Protein AF-A0A945UH01-F1 (afdb_monomer_lite)

Structure (mmCIF, N/CA/C/O backbone):
data_AF-A0A945UH01-F1
#
_entry.id   AF-A0A945UH01-F1
#
loop_
_atom_site.group_PDB
_atom_site.id
_atom_site.type_symbol
_atom_site.label_atom_id
_atom_site.label_alt_id
_atom_site.label_comp_id
_atom_site.label_asym_id
_atom_site.label_entity_id
_atom_site.label_seq_id
_atom_site.pdbx_PDB_ins_code
_atom_site.Cartn_x
_atom_site.Cartn_y
_atom_site.Cartn_z
_atom_site.occupancy
_atom_site.B_iso_or_equiv
_atom_site.auth_seq_id
_atom_site.auth_comp_id
_atom_site.auth_asym_id
_atom_site.auth_atom_id
_atom_site.pdbx_PDB_model_num
ATOM 1 N N . MET A 1 1 ? -6.680 28.380 5.411 1.00 49.62 1 MET A N 1
ATOM 2 C CA . MET A 1 1 ? -7.213 27.311 4.533 1.00 49.62 1 MET A CA 1
ATOM 3 C C . MET A 1 1 ? -6.352 26.068 4.697 1.00 49.62 1 MET A C 1
ATOM 5 O O . MET A 1 1 ? -5.212 26.056 4.263 1.00 49.62 1 MET A O 1
ATOM 9 N N . ASN A 1 2 ? -6.862 25.057 5.401 1.00 59.66 2 ASN A N 1
ATOM 10 C CA . ASN A 1 2 ? -6.082 23.886 5.810 1.00 59.66 2 ASN A CA 1
ATOM 11 C C . ASN A 1 2 ? -6.209 22.760 4.777 1.00 59.66 2 ASN A C 1
ATOM 13 O O . ASN A 1 2 ? -7.009 21.844 4.965 1.00 59.66 2 ASN A O 1
ATOM 17 N N . GLY A 1 3 ? -5.416 22.811 3.702 1.00 66.75 3 GLY A N 1
ATOM 18 C CA . GLY A 1 3 ? -5.353 21.728 2.708 1.00 66.75 3 GLY A CA 1
ATOM 19 C C . GLY A 1 3 ? -5.093 20.362 3.355 1.00 66.75 3 GLY A C 1
ATOM 20 O O . GLY A 1 3 ? -5.747 19.381 3.015 1.00 66.75 3 GLY A O 1
ATOM 21 N N . LEU A 1 4 ? -4.261 20.337 4.403 1.00 69.06 4 LEU A N 1
ATOM 22 C CA . LEU A 1 4 ? -3.979 19.142 5.201 1.00 69.06 4 LEU A CA 1
ATOM 23 C C . LEU A 1 4 ? -5.241 18.528 5.836 1.00 69.06 4 LEU A C 1
ATOM 25 O O . LEU A 1 4 ? -5.433 17.318 5.780 1.00 69.06 4 LEU A O 1
ATOM 29 N N . LYS A 1 5 ? -6.142 19.353 6.392 1.00 70.31 5 LYS A N 1
ATOM 30 C CA . LYS A 1 5 ? -7.389 18.869 7.015 1.00 70.31 5 LYS A CA 1
ATOM 31 C C . LYS A 1 5 ? -8.352 18.290 5.977 1.00 70.31 5 LYS A C 1
ATOM 33 O O . LYS A 1 5 ? -9.019 17.301 6.261 1.00 70.31 5 LYS A O 1
ATOM 38 N N . SER A 1 6 ? -8.397 18.879 4.781 1.00 69.12 6 SER A N 1
ATOM 39 C CA . SER A 1 6 ? -9.225 18.381 3.674 1.00 69.12 6 SER A CA 1
ATOM 40 C C . SER A 1 6 ? -8.722 17.030 3.153 1.00 69.12 6 SER A C 1
ATOM 42 O O . SER A 1 6 ? -9.509 16.104 2.967 1.00 69.12 6 SER A O 1
ATOM 44 N N . ILE A 1 7 ? -7.399 16.876 3.019 1.00 67.31 7 ILE A N 1
ATOM 45 C CA . ILE A 1 7 ? -6.760 15.609 2.635 1.00 67.31 7 ILE A CA 1
ATOM 46 C C . ILE A 1 7 ? -7.060 14.528 3.682 1.00 67.31 7 ILE A C 1
ATOM 48 O O . ILE A 1 7 ? -7.538 13.452 3.334 1.00 67.31 7 ILE A O 1
ATOM 52 N N . ILE A 1 8 ? -6.867 14.823 4.970 1.00 68.38 8 ILE A N 1
ATOM 53 C CA . ILE A 1 8 ? -7.140 13.864 6.051 1.00 68.38 8 ILE A CA 1
ATOM 54 C C . ILE A 1 8 ? -8.622 13.453 6.062 1.00 68.38 8 ILE A C 1
ATOM 56 O O . ILE A 1 8 ? -8.933 12.265 6.145 1.00 68.38 8 ILE A O 1
ATOM 60 N N . ALA A 1 9 ? -9.550 14.403 5.907 1.00 67.12 9 ALA A N 1
ATOM 61 C CA . ALA A 1 9 ? -10.983 14.111 5.856 1.00 67.12 9 ALA A CA 1
ATOM 62 C C . ALA A 1 9 ? -11.383 13.264 4.631 1.00 67.12 9 ALA A C 1
ATOM 64 O O . ALA A 1 9 ? -12.237 12.382 4.748 1.00 67.12 9 ALA A O 1
ATOM 65 N N . TYR A 1 10 ? -10.749 13.491 3.475 1.00 67.44 10 TYR A N 1
ATOM 66 C CA . TYR A 1 10 ? -10.947 12.694 2.262 1.00 67.44 10 TYR A CA 1
ATOM 67 C C . TYR A 1 10 ? -10.513 11.236 2.461 1.00 67.44 10 TYR A C 1
ATOM 69 O O . TYR A 1 10 ? -11.274 10.313 2.161 1.00 67.44 10 TYR A O 1
ATOM 77 N N . TYR A 1 11 ? -9.320 11.026 3.024 1.00 63.31 11 TYR A N 1
ATOM 78 C CA . TYR A 1 11 ? -8.790 9.688 3.298 1.00 63.31 11 TYR A CA 1
ATOM 79 C C . TYR A 1 11 ? -9.579 8.953 4.387 1.00 63.31 11 TYR A C 1
ATOM 81 O O . TYR A 1 11 ? -9.758 7.744 4.287 1.00 63.31 11 TYR A O 1
ATOM 89 N N . ARG A 1 12 ? -10.127 9.671 5.377 1.00 64.69 12 ARG A N 1
ATOM 90 C CA . ARG A 1 12 ? -10.976 9.089 6.431 1.00 64.69 12 ARG A CA 1
ATOM 91 C C . ARG A 1 12 ? -12.313 8.557 5.903 1.00 64.69 12 ARG A C 1
ATOM 93 O O . ARG A 1 12 ? -12.868 7.627 6.475 1.00 64.69 12 ARG A O 1
ATOM 100 N N . ARG A 1 13 ? -12.856 9.157 4.835 1.00 62.75 13 ARG A N 1
ATOM 101 C CA . ARG A 1 13 ? -14.169 8.797 4.266 1.00 62.75 13 ARG A CA 1
ATOM 102 C C . ARG A 1 13 ? -14.080 7.695 3.205 1.00 62.75 13 ARG A C 1
ATOM 104 O O . ARG A 1 13 ? -15.044 6.956 3.013 1.00 62.75 13 ARG A O 1
ATOM 111 N N . LYS A 1 14 ? -12.953 7.571 2.499 1.00 58.72 14 LYS A N 1
ATOM 112 C CA . LYS A 1 14 ? -12.753 6.499 1.515 1.00 58.72 14 LYS A CA 1
ATOM 113 C C . LYS A 1 14 ? -12.370 5.203 2.226 1.00 58.72 14 LYS A C 1
ATOM 115 O O . LYS A 1 14 ? -11.445 5.176 3.025 1.00 58.72 14 LYS A O 1
ATOM 120 N N . ARG A 1 15 ? -13.050 4.105 1.881 1.00 62.47 15 ARG A N 1
ATOM 121 C CA . ARG A 1 15 ? -12.715 2.750 2.343 1.00 62.47 15 ARG A CA 1
ATOM 122 C C . ARG A 1 15 ? -11.240 2.488 2.020 1.00 62.47 15 ARG A C 1
ATOM 124 O O . ARG A 1 15 ? -10.904 2.367 0.846 1.00 62.47 15 ARG A O 1
ATOM 131 N N . SER A 1 16 ? -10.372 2.404 3.028 1.00 61.97 16 SER A N 1
ATOM 132 C CA . SER A 1 16 ? -8.905 2.311 2.878 1.00 61.97 16 SER A CA 1
ATOM 133 C C . SER A 1 16 ? -8.476 1.204 1.904 1.00 61.97 16 SER A C 1
ATOM 135 O O . SER A 1 16 ? -7.472 1.318 1.210 1.00 61.9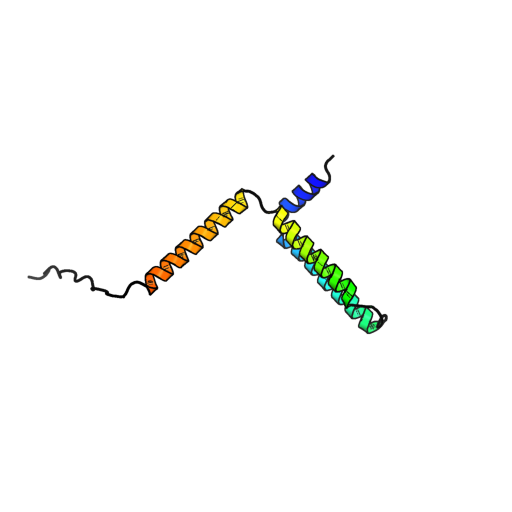7 16 SER A O 1
ATOM 137 N N . VAL A 1 17 ? -9.314 0.170 1.788 1.00 62.94 17 VAL A N 1
ATOM 138 C CA . VAL A 1 17 ? -9.205 -0.954 0.852 1.00 62.94 17 VAL A CA 1
ATOM 139 C C . VAL A 1 17 ? -9.193 -0.522 -0.620 1.00 62.94 17 VAL A C 1
ATOM 141 O O . VAL A 1 17 ? -8.394 -1.038 -1.393 1.00 62.94 17 VAL A O 1
ATOM 144 N N . THR A 1 18 ? -10.037 0.429 -1.038 1.00 68.12 18 THR A N 1
ATOM 145 C CA . THR A 1 18 ? -10.084 0.850 -2.450 1.00 68.12 18 THR A CA 1
ATOM 146 C C . THR A 1 18 ? -8.860 1.669 -2.817 1.00 68.12 18 THR A C 1
ATOM 148 O O . THR A 1 18 ? -8.319 1.519 -3.906 1.00 68.12 18 THR A O 1
ATOM 151 N N . LEU A 1 19 ? -8.382 2.505 -1.901 1.00 70.00 19 LEU A N 1
ATOM 152 C CA . LEU A 1 19 ? -7.196 3.324 -2.113 1.00 70.00 19 LEU A CA 1
ATOM 153 C C . LEU A 1 19 ? -5.934 2.449 -2.191 1.00 70.00 19 LEU A C 1
ATOM 155 O O . LEU A 1 19 ? -5.105 2.645 -3.079 1.00 70.00 19 LEU A O 1
ATOM 159 N N . LEU A 1 20 ? -5.868 1.416 -1.347 1.00 69.62 20 LEU A N 1
ATOM 160 C CA . LEU A 1 20 ? -4.836 0.382 -1.371 1.00 69.62 20 LEU A CA 1
ATOM 161 C C . LEU A 1 20 ? -4.868 -0.429 -2.674 1.00 69.62 20 LEU A C 1
ATOM 163 O O . LEU A 1 20 ? -3.819 -0.671 -3.262 1.00 69.62 20 LEU A O 1
ATOM 167 N N . TRP A 1 21 ? -6.060 -0.771 -3.173 1.00 75.94 21 TRP A N 1
ATOM 168 C CA . TRP A 1 21 ? -6.221 -1.467 -4.452 1.00 75.94 21 TRP A CA 1
ATOM 169 C C . TRP A 1 21 ? -5.653 -0.670 -5.631 1.00 75.94 21 TRP A C 1
ATOM 171 O O . TRP A 1 21 ? -4.890 -1.209 -6.428 1.00 75.94 21 TRP A O 1
ATOM 181 N N . HIS A 1 22 ? -5.960 0.629 -5.717 1.00 78.81 22 HIS A N 1
ATOM 182 C CA . HIS A 1 22 ? -5.447 1.480 -6.796 1.00 78.81 22 HIS A CA 1
ATOM 183 C C . HIS A 1 22 ? -3.920 1.615 -6.732 1.00 78.81 22 HIS A C 1
ATOM 185 O O . HIS A 1 22 ? -3.257 1.507 -7.760 1.00 78.81 22 HIS A O 1
ATOM 191 N N . HIS A 1 23 ? -3.345 1.795 -5.538 1.00 76.69 23 HIS A N 1
ATOM 192 C CA . HIS A 1 23 ? -1.890 1.901 -5.391 1.00 76.69 23 HIS A CA 1
ATOM 193 C C . HIS A 1 23 ? -1.180 0.566 -5.658 1.00 76.69 23 HIS A C 1
ATOM 195 O O . HIS A 1 23 ? -0.123 0.559 -6.286 1.00 76.69 23 HIS A O 1
ATOM 201 N N . GLY A 1 24 ? -1.771 -0.561 -5.248 1.00 81.31 24 GLY A N 1
ATOM 202 C CA . GLY A 1 24 ? -1.268 -1.897 -5.575 1.00 81.31 24 GLY A CA 1
ATOM 203 C C . GLY A 1 24 ? -1.286 -2.174 -7.080 1.00 81.31 24 GLY A C 1
ATOM 204 O O . GLY A 1 24 ? -0.314 -2.696 -7.618 1.00 81.31 24 GLY A O 1
ATOM 205 N N . LEU A 1 25 ? -2.341 -1.748 -7.781 1.00 87.06 25 LEU A N 1
ATOM 206 C CA . LEU A 1 25 ? -2.443 -1.881 -9.236 1.00 87.06 25 LEU A CA 1
ATOM 207 C C . LEU A 1 25 ? -1.367 -1.044 -9.942 1.00 87.06 25 LEU A C 1
ATOM 209 O O . LEU A 1 25 ? -0.652 -1.566 -10.795 1.00 87.06 25 LEU A O 1
ATOM 213 N N . VAL A 1 26 ? -1.183 0.218 -9.536 1.00 86.00 26 VAL A N 1
ATOM 214 C CA . VAL A 1 26 ? -0.108 1.084 -10.059 1.00 86.00 26 VAL A CA 1
ATOM 215 C C . VAL A 1 26 ? 1.268 0.454 -9.838 1.00 86.00 26 VAL A C 1
ATOM 217 O O . VAL A 1 26 ? 2.098 0.477 -10.743 1.00 86.00 26 VAL A O 1
ATOM 220 N N . PHE A 1 27 ? 1.504 -0.150 -8.671 1.00 83.12 27 PHE A N 1
ATOM 221 C CA . PHE A 1 27 ? 2.770 -0.811 -8.363 1.00 83.12 27 PHE A CA 1
ATOM 222 C C . PHE A 1 27 ? 3.049 -2.004 -9.283 1.00 83.12 27 PHE A C 1
ATOM 224 O O . PHE A 1 27 ? 4.134 -2.101 -9.854 1.00 83.12 27 PHE A O 1
ATOM 23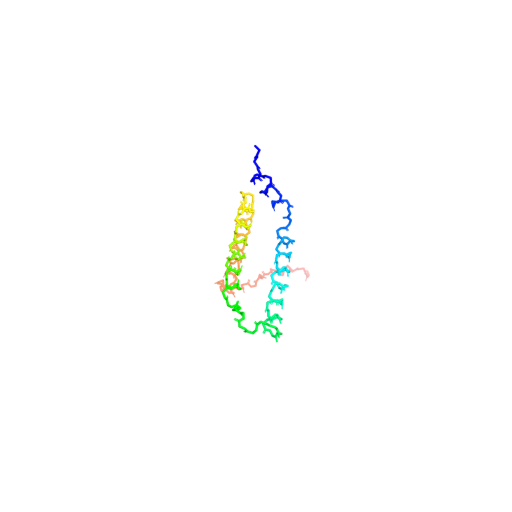1 N N . VAL A 1 28 ? 2.061 -2.879 -9.484 1.00 88.19 28 VAL A N 1
ATOM 232 C CA . VAL A 1 28 ? 2.197 -4.034 -10.384 1.00 88.19 28 VAL A CA 1
ATOM 233 C C . VAL A 1 28 ? 2.442 -3.574 -11.819 1.00 88.19 28 VAL A C 1
ATOM 235 O O . VAL A 1 28 ? 3.337 -4.091 -12.482 1.00 88.19 28 VAL A O 1
ATOM 238 N N . VAL A 1 29 ? 1.706 -2.564 -12.290 1.00 91.75 29 VAL A N 1
ATOM 239 C CA . VAL A 1 29 ? 1.900 -2.003 -13.635 1.00 91.75 29 VAL A CA 1
ATOM 240 C C . VAL A 1 29 ? 3.301 -1.407 -13.788 1.00 91.75 29 VAL A C 1
ATOM 242 O O . VAL A 1 29 ? 3.974 -1.686 -14.778 1.00 91.75 29 VAL A O 1
ATOM 245 N N . ALA A 1 30 ? 3.785 -0.648 -12.802 1.00 87.62 30 ALA A N 1
ATOM 246 C CA . ALA A 1 30 ? 5.128 -0.073 -12.826 1.00 87.62 30 ALA A CA 1
ATOM 247 C C . ALA A 1 30 ? 6.225 -1.152 -12.850 1.00 87.62 30 ALA A C 1
ATOM 249 O O . ALA A 1 30 ? 7.172 -1.039 -13.630 1.00 87.62 30 ALA A O 1
ATOM 250 N N . ILE A 1 31 ? 6.076 -2.230 -12.067 1.00 89.56 31 ILE A N 1
ATOM 251 C CA . ILE A 1 31 ? 6.983 -3.388 -12.111 1.00 89.56 31 ILE A CA 1
ATOM 252 C C . ILE A 1 31 ? 6.986 -4.009 -13.505 1.00 89.56 31 ILE A C 1
ATOM 254 O O . ILE A 1 31 ? 8.055 -4.220 -14.074 1.00 89.56 31 ILE A O 1
ATOM 258 N N . MET A 1 32 ? 5.807 -4.284 -14.065 1.00 91.69 32 MET A N 1
ATOM 259 C CA . MET A 1 32 ? 5.678 -4.915 -15.380 1.00 91.69 32 MET A CA 1
ATOM 260 C C . MET A 1 32 ? 6.341 -4.074 -16.474 1.00 91.69 32 MET A C 1
ATOM 262 O O . MET A 1 32 ? 7.075 -4.613 -17.301 1.00 91.69 32 MET A O 1
ATOM 266 N N . ILE A 1 33 ? 6.153 -2.751 -16.440 1.00 90.69 33 ILE A N 1
ATOM 267 C CA . ILE A 1 33 ? 6.808 -1.820 -17.367 1.00 90.69 33 ILE A CA 1
ATOM 268 C C . ILE A 1 33 ? 8.326 -1.852 -17.181 1.00 90.69 33 ILE A C 1
ATOM 270 O O . ILE A 1 33 ? 9.054 -1.951 -18.165 1.00 90.69 33 ILE A O 1
ATOM 274 N N . MET A 1 34 ? 8.824 -1.799 -15.943 1.00 88.94 34 MET A N 1
ATOM 275 C CA . MET A 1 34 ? 10.267 -1.793 -15.688 1.00 88.94 34 MET A CA 1
ATOM 276 C C . MET A 1 34 ? 10.945 -3.100 -16.109 1.00 88.94 34 MET A C 1
ATOM 278 O O . MET A 1 34 ? 12.014 -3.081 -16.722 1.00 88.94 34 MET A O 1
ATOM 282 N N . VAL A 1 35 ? 10.324 -4.239 -15.805 1.00 90.69 35 VAL A N 1
ATOM 283 C CA . VAL A 1 35 ? 10.819 -5.559 -16.210 1.00 90.69 35 VAL A CA 1
ATOM 284 C C . VAL A 1 35 ? 10.777 -5.693 -17.733 1.00 90.69 35 VAL A C 1
ATOM 286 O O . VAL A 1 35 ? 11.770 -6.103 -18.334 1.00 90.69 35 VAL A O 1
ATOM 289 N N . GLY A 1 36 ? 9.679 -5.272 -18.369 1.00 90.19 36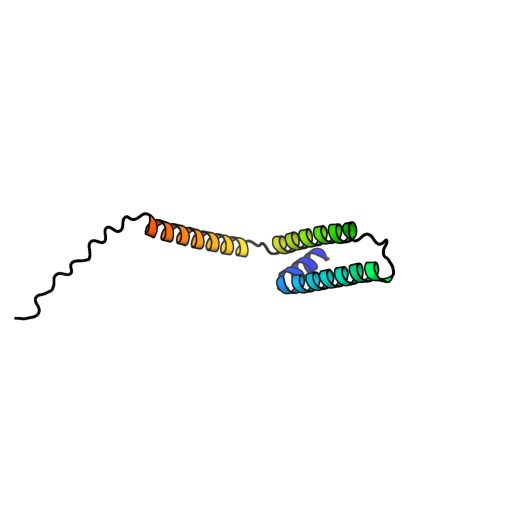 GLY A N 1
ATOM 290 C CA . GLY A 1 36 ? 9.540 -5.270 -19.826 1.00 90.19 36 GLY A CA 1
ATOM 291 C C . GLY A 1 36 ? 10.571 -4.379 -20.523 1.00 90.19 36 GLY A C 1
ATOM 292 O O . GLY A 1 36 ? 11.196 -4.804 -21.494 1.00 90.19 36 GLY A O 1
ATOM 293 N N . ALA A 1 37 ? 10.821 -3.177 -19.998 1.00 90.19 37 ALA A N 1
ATOM 294 C CA . ALA A 1 37 ? 11.834 -2.260 -20.520 1.00 90.19 37 ALA A CA 1
ATOM 295 C C . ALA A 1 37 ? 13.243 -2.860 -20.435 1.00 90.19 37 ALA A C 1
ATOM 297 O O . ALA A 1 37 ? 14.010 -2.788 -21.398 1.00 90.19 37 ALA A O 1
ATOM 298 N N . ARG A 1 38 ? 13.570 -3.521 -19.316 1.00 89.25 38 ARG A N 1
ATOM 299 C CA . ARG A 1 38 ? 14.858 -4.208 -19.164 1.00 89.25 38 ARG A CA 1
ATOM 300 C C . ARG A 1 38 ? 15.019 -5.373 -20.141 1.00 89.25 38 ARG A C 1
ATOM 302 O O . ARG A 1 38 ? 16.122 -5.598 -20.625 1.00 89.25 38 ARG A O 1
ATOM 309 N N . ALA A 1 39 ? 13.941 -6.092 -20.438 1.00 90.31 39 ALA A N 1
ATOM 310 C CA . ALA A 1 39 ? 13.970 -7.226 -21.359 1.00 90.31 39 ALA A CA 1
ATOM 311 C C . ALA A 1 39 ? 14.086 -6.826 -22.842 1.00 90.31 39 ALA A C 1
ATOM 313 O O . ALA A 1 39 ? 14.483 -7.653 -23.655 1.00 90.31 39 ALA A O 1
ATOM 314 N N . THR A 1 40 ? 13.731 -5.589 -23.205 1.00 93.25 40 THR A N 1
ATOM 315 C CA . THR A 1 40 ? 13.586 -5.174 -24.611 1.00 93.25 40 THR A CA 1
ATOM 316 C C . THR A 1 40 ? 14.655 -4.183 -25.059 1.00 93.25 40 THR A C 1
ATOM 318 O O . THR A 1 40 ? 15.432 -4.495 -25.955 1.00 93.25 40 THR A O 1
ATOM 321 N N . PHE A 1 41 ? 14.712 -2.994 -24.456 1.00 89.38 41 PHE A N 1
ATOM 322 C CA . PHE A 1 41 ? 15.524 -1.878 -24.967 1.00 89.38 41 PHE A CA 1
ATOM 323 C C . PHE A 1 41 ? 16.483 -1.263 -23.940 1.00 89.38 41 PHE A C 1
ATOM 325 O O . PHE A 1 41 ? 17.372 -0.509 -24.326 1.00 89.38 41 PHE A O 1
ATOM 332 N N . ALA A 1 42 ? 16.344 -1.580 -22.649 1.00 89.06 42 ALA A N 1
ATOM 333 C CA . ALA A 1 42 ? 17.176 -1.017 -21.583 1.00 89.06 42 ALA A CA 1
ATOM 334 C C . ALA A 1 42 ? 17.745 -2.092 -20.629 1.00 89.06 42 ALA A C 1
ATOM 336 O O . ALA A 1 42 ? 17.488 -2.045 -19.422 1.00 89.06 42 ALA A O 1
ATOM 337 N N . PRO A 1 43 ? 18.552 -3.059 -21.115 1.00 87.31 43 PRO A N 1
ATOM 338 C CA . PRO A 1 43 ? 19.087 -4.152 -20.291 1.00 87.31 43 PRO A CA 1
ATOM 339 C C . PRO A 1 43 ? 19.988 -3.682 -19.136 1.00 87.31 43 PRO A C 1
ATOM 341 O O . PRO A 1 43 ? 20.084 -4.355 -18.107 1.00 87.31 43 PRO A O 1
ATOM 344 N N . TRP A 1 44 ? 20.601 -2.502 -19.263 1.00 87.06 44 TRP A N 1
ATOM 345 C CA . TRP A 1 44 ? 21.410 -1.870 -18.214 1.00 87.06 44 TRP A CA 1
ATOM 346 C C . TRP A 1 44 ? 20.580 -1.235 -17.086 1.00 87.06 44 TRP A C 1
ATOM 348 O O . TRP A 1 44 ? 21.145 -0.851 -16.064 1.00 87.06 44 TRP A O 1
ATOM 358 N N . MET A 1 45 ? 19.257 -1.102 -17.236 1.00 84.88 45 MET A N 1
ATOM 359 C CA . MET A 1 45 ? 18.421 -0.371 -16.282 1.00 84.88 45 MET A CA 1
ATOM 360 C C . MET A 1 45 ? 18.370 -1.079 -14.919 1.00 84.88 45 MET A C 1
ATOM 362 O O . MET A 1 45 ? 17.862 -2.201 -14.844 1.00 84.88 45 MET A O 1
ATOM 366 N N . PRO A 1 46 ? 18.833 -0.459 -13.818 1.00 87.12 46 PRO A N 1
ATOM 367 C CA . PRO A 1 46 ? 18.834 -1.094 -12.505 1.00 87.12 46 PRO A CA 1
ATOM 368 C C . PRO A 1 46 ? 17.401 -1.281 -11.986 1.00 87.12 46 PRO A C 1
ATOM 370 O O . PRO A 1 46 ? 16.669 -0.314 -11.807 1.00 87.12 46 PRO A O 1
ATOM 373 N N . LEU A 1 47 ? 17.005 -2.528 -11.711 1.00 87.19 47 LEU A N 1
ATOM 374 C CA . LEU A 1 47 ? 15.682 -2.836 -11.144 1.00 87.19 47 LEU A CA 1
ATOM 375 C C . LEU A 1 47 ? 15.660 -2.718 -9.622 1.00 87.19 47 LEU A C 1
ATOM 377 O O . LEU A 1 47 ? 14.660 -2.305 -9.048 1.00 87.19 47 LEU A O 1
ATOM 381 N N . PHE A 1 48 ? 16.765 -3.077 -8.970 1.00 86.38 48 PHE A N 1
ATOM 382 C CA . PHE A 1 48 ? 16.806 -3.218 -7.519 1.00 86.38 48 PHE A CA 1
ATOM 383 C C . PHE A 1 48 ? 16.502 -1.901 -6.794 1.00 86.38 48 PHE A C 1
ATOM 385 O O . PHE A 1 48 ? 15.584 -1.849 -5.983 1.00 86.38 48 PHE A O 1
ATOM 392 N N . TRP A 1 49 ? 17.223 -0.824 -7.117 1.00 90.25 49 TRP A N 1
ATOM 393 C CA . TRP A 1 49 ? 17.105 0.444 -6.390 1.00 90.25 49 TRP A CA 1
ATOM 394 C C . TRP A 1 49 ? 15.741 1.124 -6.530 1.00 90.25 49 TRP A C 1
ATOM 396 O O . TRP A 1 49 ? 15.166 1.471 -5.497 1.00 90.25 49 TRP A O 1
ATOM 406 N N . PRO A 1 50 ? 15.171 1.291 -7.741 1.00 87.31 50 PRO A N 1
ATOM 407 C CA . PRO A 1 50 ? 13.871 1.939 -7.862 1.00 87.31 50 PRO A CA 1
ATOM 408 C C . PRO A 1 50 ? 12.765 1.125 -7.188 1.00 87.31 50 PRO A C 1
ATOM 410 O O . PRO A 1 50 ? 11.930 1.700 -6.495 1.00 87.31 50 PRO A O 1
ATOM 413 N N . LEU A 1 51 ? 12.792 -0.209 -7.315 1.00 86.44 51 LEU A N 1
ATOM 414 C CA . LEU A 1 51 ? 11.806 -1.078 -6.671 1.00 86.44 51 LEU A CA 1
ATOM 415 C C . LEU A 1 51 ? 11.946 -1.083 -5.146 1.00 86.44 51 LEU A C 1
ATOM 417 O O . LEU A 1 51 ? 10.933 -1.051 -4.452 1.00 86.44 51 LEU A O 1
ATOM 421 N N . LEU A 1 52 ? 13.173 -1.069 -4.617 1.00 88.94 52 LEU A N 1
ATOM 422 C CA . LEU A 1 52 ? 13.426 -0.994 -3.178 1.00 88.94 52 LEU A CA 1
ATOM 423 C C . LEU A 1 52 ? 12.904 0.319 -2.585 1.00 88.94 52 LEU A C 1
ATOM 425 O O . LEU A 1 52 ? 12.176 0.299 -1.594 1.00 88.94 52 LEU A O 1
ATOM 429 N N . ILE A 1 53 ? 13.245 1.457 -3.200 1.00 89.56 53 ILE A N 1
ATOM 430 C CA . ILE A 1 53 ? 12.770 2.775 -2.756 1.00 89.56 53 ILE A CA 1
ATOM 431 C C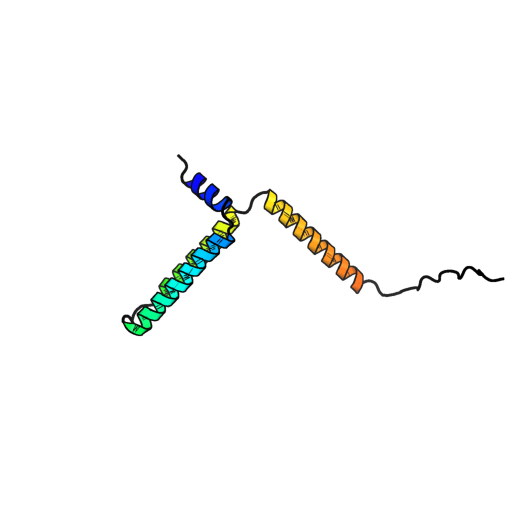 . ILE A 1 53 ? 11.242 2.804 -2.787 1.00 89.56 53 ILE A C 1
ATOM 433 O O . ILE A 1 53 ? 10.606 3.212 -1.815 1.00 89.56 53 ILE A O 1
ATOM 437 N N . TRP A 1 54 ? 10.647 2.316 -3.874 1.00 85.94 54 TRP A N 1
ATOM 438 C CA . TRP A 1 54 ? 9.199 2.286 -4.016 1.00 85.94 54 TRP A CA 1
ATOM 439 C C . TRP A 1 54 ? 8.527 1.382 -2.979 1.00 85.94 54 TRP A C 1
ATOM 441 O O . TRP A 1 54 ? 7.502 1.758 -2.413 1.00 85.94 54 TRP A O 1
ATOM 451 N N . TYR A 1 55 ? 9.117 0.225 -2.673 1.00 84.69 55 TYR A N 1
ATOM 452 C CA . TYR A 1 55 ? 8.639 -0.677 -1.626 1.00 84.69 55 TYR A CA 1
ATOM 453 C C . TYR A 1 55 ? 8.645 -0.013 -0.243 1.00 84.69 55 TYR A C 1
ATOM 455 O O . TYR A 1 55 ? 7.671 -0.131 0.506 1.00 84.69 55 TYR A O 1
ATOM 463 N N . ILE A 1 56 ? 9.710 0.721 0.092 1.00 90.50 56 ILE A N 1
ATOM 464 C CA . ILE A 1 56 ? 9.815 1.447 1.365 1.00 90.50 56 ILE A CA 1
ATOM 465 C C . ILE A 1 56 ? 8.747 2.542 1.441 1.00 90.50 56 ILE A C 1
ATOM 467 O O . ILE A 1 56 ? 8.014 2.615 2.428 1.00 90.50 56 ILE A O 1
ATOM 471 N N . VAL A 1 57 ? 8.613 3.356 0.389 1.00 87.75 57 VAL A N 1
ATOM 472 C CA . VAL A 1 57 ? 7.592 4.413 0.312 1.00 87.75 57 VAL A CA 1
ATOM 473 C C . VAL A 1 57 ? 6.189 3.821 0.440 1.00 87.75 57 VAL A C 1
ATOM 475 O O . VAL A 1 57 ? 5.367 4.347 1.189 1.00 87.75 57 VAL A O 1
ATOM 478 N N . PHE A 1 58 ? 5.919 2.699 -0.230 1.00 82.38 58 PHE A N 1
ATOM 479 C CA . PHE A 1 58 ? 4.630 2.015 -0.162 1.00 82.38 58 PHE A CA 1
ATOM 480 C C . PHE A 1 58 ? 4.337 1.462 1.239 1.00 82.38 58 PHE A C 1
ATOM 482 O O . PHE A 1 58 ? 3.241 1.655 1.766 1.00 82.38 58 PHE A O 1
ATOM 489 N N . SER A 1 59 ? 5.325 0.834 1.878 1.00 84.25 59 SER A N 1
ATOM 490 C CA . SER A 1 59 ? 5.200 0.321 3.247 1.00 84.25 59 SER A CA 1
ATOM 491 C C . SER A 1 59 ? 4.935 1.450 4.243 1.00 84.25 59 SER A C 1
ATOM 493 O O . SER A 1 59 ? 4.037 1.348 5.079 1.00 84.25 59 SER A O 1
ATOM 495 N N . LEU A 1 60 ? 5.658 2.566 4.116 1.00 87.75 60 LEU A N 1
ATOM 496 C CA . LEU A 1 60 ? 5.443 3.751 4.940 1.00 87.75 60 LEU A CA 1
ATOM 497 C C . LEU A 1 60 ? 4.047 4.341 4.714 1.00 87.75 60 LEU A C 1
ATOM 499 O O . LEU A 1 60 ? 3.342 4.634 5.676 1.00 87.75 60 LEU A O 1
ATOM 503 N N . HIS A 1 61 ? 3.620 4.473 3.457 1.00 83.75 61 HIS A N 1
ATOM 504 C CA . HIS A 1 61 ? 2.287 4.962 3.116 1.00 83.75 61 HIS A CA 1
ATOM 505 C C . HIS A 1 61 ? 1.192 4.097 3.749 1.00 83.75 61 HIS A C 1
ATOM 507 O O . HIS A 1 61 ? 0.249 4.629 4.333 1.00 83.75 61 HIS A O 1
ATOM 513 N N . PHE A 1 62 ? 1.338 2.770 3.701 1.00 77.81 62 PHE A N 1
ATOM 514 C CA . PHE A 1 62 ? 0.408 1.843 4.341 1.00 77.81 62 PHE A CA 1
ATOM 515 C C . PHE A 1 62 ? 0.317 2.068 5.855 1.00 77.81 62 PHE A C 1
ATOM 517 O O . PHE A 1 62 ? -0.785 2.169 6.400 1.00 77.81 62 PHE A O 1
ATOM 524 N N . LEU A 1 63 ? 1.463 2.190 6.530 1.00 82.31 63 LEU A N 1
ATOM 525 C CA . LEU A 1 63 ? 1.509 2.436 7.971 1.00 82.31 63 LEU A CA 1
ATOM 526 C C . LEU A 1 63 ? 0.883 3.786 8.339 1.00 82.31 63 LEU A C 1
ATOM 528 O O . LEU A 1 63 ? 0.116 3.851 9.298 1.00 82.31 63 LEU A O 1
ATOM 532 N N . LEU A 1 64 ? 1.146 4.833 7.553 1.00 81.81 64 LEU A N 1
ATOM 533 C CA . LEU A 1 64 ? 0.578 6.166 7.761 1.00 81.81 64 LEU A CA 1
ATOM 534 C C . LEU A 1 64 ? -0.936 6.193 7.541 1.00 81.81 64 LEU A C 1
ATOM 536 O O . LEU A 1 64 ? -1.669 6.747 8.351 1.00 81.81 64 LEU A O 1
ATOM 540 N N . VAL A 1 65 ? -1.441 5.577 6.471 1.00 76.81 65 VAL A N 1
ATOM 541 C CA . VAL A 1 65 ? -2.891 5.513 6.234 1.00 76.81 65 VAL A CA 1
ATOM 542 C C . VAL A 1 65 ? -3.574 4.737 7.356 1.00 76.81 65 VAL A C 1
ATOM 544 O O . VAL A 1 65 ? -4.622 5.157 7.842 1.00 76.81 65 VAL A O 1
ATOM 547 N N . ARG A 1 66 ? -2.972 3.633 7.809 1.00 73.38 66 ARG A N 1
ATOM 548 C CA . ARG A 1 66 ? -3.509 2.842 8.917 1.00 73.38 66 ARG A CA 1
ATOM 549 C C . ARG A 1 66 ? -3.500 3.615 10.236 1.00 73.38 66 ARG A C 1
ATOM 551 O O . ARG A 1 66 ? -4.493 3.557 10.959 1.00 73.38 66 ARG A O 1
ATOM 558 N N . SER A 1 67 ? -2.431 4.346 10.543 1.00 79.06 67 SER A N 1
ATOM 5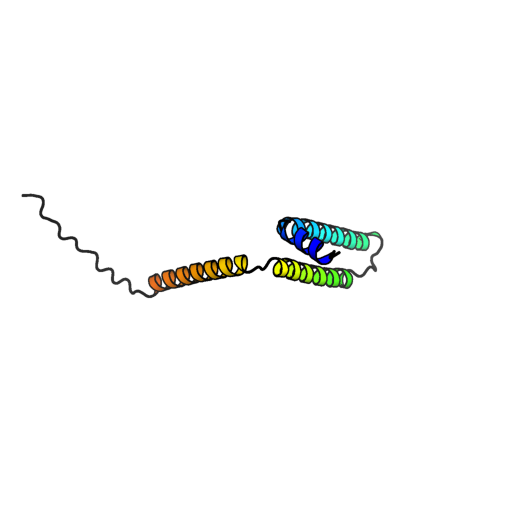59 C CA . SER A 1 67 ? -2.348 5.134 11.776 1.00 79.06 67 SER A CA 1
ATOM 560 C C . SER A 1 67 ? -3.320 6.314 11.774 1.00 79.06 67 SER A C 1
ATOM 562 O O . SER A 1 67 ? -3.960 6.565 12.786 1.00 79.06 67 SER A O 1
ATOM 564 N 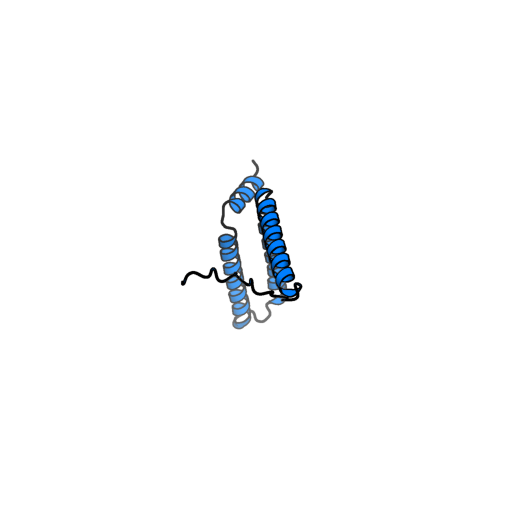N . LEU A 1 68 ? -3.524 6.977 10.633 1.00 77.69 68 LEU A N 1
ATOM 565 C CA . LEU A 1 68 ? -4.503 8.064 10.501 1.00 77.69 68 LEU A CA 1
ATOM 566 C C . LEU A 1 68 ? -5.957 7.596 10.661 1.00 77.69 68 LEU A C 1
ATOM 568 O O . LEU A 1 68 ? -6.830 8.404 10.973 1.00 77.69 68 LEU A O 1
ATOM 572 N N . THR A 1 69 ? -6.231 6.310 10.429 1.00 68.94 69 THR A N 1
ATOM 573 C CA . THR A 1 69 ? -7.554 5.716 10.677 1.00 68.94 69 THR A CA 1
ATOM 574 C C . THR A 1 69 ? -7.764 5.252 12.117 1.00 68.94 69 THR A C 1
ATOM 576 O O . THR A 1 69 ? -8.880 4.870 12.450 1.00 68.94 69 THR A O 1
ATOM 579 N N . ALA A 1 70 ? -6.731 5.278 12.966 1.00 73.94 70 ALA A N 1
ATOM 580 C CA . ALA A 1 70 ? -6.876 4.957 14.380 1.00 73.94 70 ALA A CA 1
ATOM 581 C C . ALA A 1 70 ? -7.519 6.149 15.108 1.00 73.94 70 ALA A C 1
ATOM 583 O O . ALA A 1 70 ? -6.921 7.218 15.224 1.00 73.94 70 ALA A O 1
ATOM 584 N N . ASN A 1 71 ? -8.757 5.966 15.559 1.00 79.56 71 ASN A N 1
ATOM 585 C CA . ASN A 1 71 ? -9.485 6.885 16.431 1.00 79.56 71 ASN A CA 1
ATOM 586 C C . ASN A 1 71 ? -9.858 6.173 17.743 1.00 79.56 71 ASN A C 1
ATOM 588 O O . ASN A 1 71 ? -9.688 4.958 17.859 1.00 79.56 71 ASN A O 1
ATOM 592 N N . ASP A 1 72 ? -10.364 6.929 18.716 1.00 81.00 72 ASP A N 1
ATOM 593 C CA . ASP A 1 72 ? -10.712 6.395 20.042 1.00 81.00 72 ASP A CA 1
ATOM 594 C C . ASP A 1 72 ? -11.770 5.283 19.949 1.00 81.00 72 ASP A C 1
ATOM 596 O O . ASP A 1 72 ? -11.612 4.224 20.544 1.00 81.00 72 ASP A O 1
ATOM 600 N N . GLU A 1 73 ? -12.773 5.455 19.084 1.00 82.38 73 GLU A N 1
ATOM 601 C CA . GLU A 1 73 ? -13.801 4.438 18.813 1.00 82.38 73 GLU A CA 1
ATOM 602 C C . GLU A 1 73 ? -13.202 3.128 18.265 1.00 82.38 73 GLU A C 1
ATOM 604 O O . GLU A 1 73 ? -13.531 2.039 18.735 1.00 82.38 73 GLU A O 1
ATOM 609 N N . TRP A 1 74 ? -12.254 3.210 17.322 1.00 83.81 74 TRP A N 1
ATOM 610 C CA . TRP A 1 74 ? -11.514 2.042 16.837 1.00 83.81 74 TRP A CA 1
ATOM 611 C C . TRP A 1 74 ? -10.695 1.383 17.950 1.00 83.81 74 TRP A C 1
ATOM 613 O O . TRP A 1 74 ? -10.573 0.155 17.973 1.00 83.81 74 TRP A O 1
ATOM 623 N N . ALA A 1 75 ? -10.107 2.173 18.851 1.00 84.00 75 ALA A N 1
ATOM 624 C CA . ALA A 1 75 ? -9.314 1.653 19.958 1.00 84.00 75 ALA A CA 1
ATOM 625 C C . ALA A 1 75 ? -10.191 0.867 20.944 1.00 84.00 75 ALA A C 1
ATOM 627 O O . ALA A 1 75 ? -9.824 -0.254 21.309 1.00 84.00 75 ALA A O 1
ATOM 628 N N . ASP A 1 76 ? -11.365 1.398 21.284 1.00 87.62 76 ASP A N 1
ATOM 629 C CA . ASP A 1 76 ? -12.341 0.752 22.162 1.00 87.62 76 ASP A CA 1
ATOM 630 C C . ASP A 1 76 ? -12.873 -0.551 21.546 1.00 87.62 76 ASP A C 1
ATOM 632 O O . ASP A 1 76 ? -12.781 -1.618 22.161 1.00 87.62 76 ASP A O 1
ATOM 636 N N . GLU A 1 77 ? -13.308 -0.525 20.279 1.00 84.31 77 GLU A N 1
ATOM 637 C CA . GLU A 1 77 ? -13.731 -1.735 19.559 1.00 84.31 77 GLU A CA 1
ATOM 638 C C . GLU A 1 77 ? -12.618 -2.792 19.500 1.00 84.31 77 GLU A C 1
ATOM 640 O O . GLU A 1 77 ? -12.857 -4.006 19.620 1.00 84.31 77 GLU A O 1
ATOM 645 N N . ARG A 1 78 ? -11.370 -2.350 19.291 1.00 85.94 78 ARG A N 1
ATOM 646 C CA . ARG A 1 78 ? -10.217 -3.245 19.203 1.00 85.94 78 ARG A CA 1
ATOM 647 C C . ARG A 1 78 ? -9.892 -3.866 20.556 1.00 85.94 78 ARG A C 1
ATOM 649 O O . ARG A 1 78 ? -9.594 -5.066 20.581 1.00 85.94 78 ARG A O 1
ATOM 656 N N . ALA A 1 79 ? -9.956 -3.093 21.638 1.00 87.62 79 ALA A N 1
ATOM 657 C CA . ALA A 1 79 ? -9.766 -3.567 23.004 1.00 87.62 79 ALA A CA 1
ATOM 658 C C . ALA A 1 79 ? -10.835 -4.601 23.378 1.00 87.62 79 ALA A C 1
ATOM 660 O O . ALA A 1 79 ? -10.497 -5.693 23.839 1.00 87.62 79 ALA A O 1
ATOM 661 N N . ASP A 1 80 ? -12.101 -4.329 23.067 1.00 88.75 80 ASP A N 1
ATOM 662 C CA . ASP A 1 80 ? -13.207 -5.261 23.292 1.00 88.75 80 ASP A CA 1
ATOM 663 C C . ASP A 1 80 ? -13.040 -6.567 22.516 1.00 88.75 80 ASP A C 1
ATOM 665 O O . ASP A 1 80 ? -13.238 -7.658 23.057 1.00 88.75 80 ASP A O 1
ATOM 669 N N . LYS A 1 81 ? -12.607 -6.493 21.252 1.00 87.88 81 LYS A N 1
ATOM 670 C CA . LYS A 1 81 ? -12.310 -7.691 20.459 1.00 87.88 81 LYS A CA 1
ATOM 671 C C . LYS A 1 81 ? -11.180 -8.521 21.075 1.00 87.88 81 LYS A C 1
ATOM 673 O O . LYS A 1 81 ? -11.260 -9.747 21.071 1.00 87.88 81 LYS A O 1
ATOM 678 N N . ILE A 1 82 ? -10.127 -7.875 21.581 1.00 87.50 82 ILE A N 1
ATOM 679 C CA . ILE A 1 82 ? -9.017 -8.567 22.252 1.00 87.50 82 ILE A CA 1
ATOM 680 C C . ILE A 1 82 ? -9.506 -9.227 23.544 1.00 87.50 82 ILE A C 1
ATOM 682 O O . ILE A 1 82 ? -9.187 -10.390 23.771 1.00 87.50 82 ILE A O 1
ATOM 686 N N . ARG A 1 83 ? -10.325 -8.533 24.346 1.00 84.00 83 ARG A N 1
ATOM 687 C CA . ARG A 1 83 ? -10.919 -9.086 25.573 1.00 84.00 83 ARG A CA 1
ATOM 688 C C . ARG A 1 83 ? -11.784 -10.309 25.285 1.00 84.00 83 ARG A C 1
ATOM 690 O O . ARG A 1 83 ? -11.612 -11.318 25.958 1.00 84.00 83 ARG A O 1
ATOM 697 N N . ARG A 1 84 ? -12.648 -10.257 24.264 1.00 82.38 84 ARG A N 1
ATOM 698 C CA . ARG A 1 84 ? -13.462 -11.411 23.838 1.00 82.38 84 ARG A CA 1
ATOM 699 C C . ARG A 1 84 ? -12.597 -12.602 23.425 1.00 82.38 84 ARG A C 1
ATOM 701 O O . ARG A 1 84 ? -12.804 -13.697 23.926 1.00 82.38 84 ARG A O 1
ATOM 708 N N . HIS A 1 85 ? -11.572 -12.382 22.600 1.00 80.75 85 HIS A N 1
ATOM 709 C CA . HIS A 1 85 ? -10.660 -13.463 22.215 1.00 80.75 85 HIS A CA 1
ATOM 710 C C . HIS A 1 85 ? -9.880 -14.038 23.403 1.00 80.75 85 HIS A C 1
ATOM 712 O O . HIS A 1 85 ? -9.713 -15.248 23.487 1.00 80.75 85 HIS A O 1
ATOM 718 N N . ALA A 1 86 ? -9.412 -13.198 24.329 1.00 77.06 86 ALA A N 1
ATOM 719 C CA . ALA A 1 86 ? -8.747 -13.666 25.544 1.00 77.06 86 ALA A CA 1
ATOM 720 C C . ALA A 1 86 ? -9.692 -14.496 26.431 1.00 77.06 86 ALA A C 1
ATOM 722 O O . ALA A 1 86 ? -9.270 -15.505 26.994 1.00 77.06 86 ALA A O 1
ATOM 723 N N . TYR A 1 87 ? -10.967 -14.105 26.508 1.00 74.50 87 TYR A N 1
ATOM 724 C CA . TYR A 1 87 ? -12.000 -14.858 27.215 1.00 74.50 87 TYR A CA 1
ATOM 725 C C . TYR A 1 87 ? -12.234 -16.238 26.581 1.00 74.50 87 TYR A C 1
ATOM 727 O O . TYR A 1 87 ? -12.251 -17.238 27.297 1.00 74.50 87 TYR A O 1
ATOM 735 N N . ASP A 1 88 ? -12.296 -16.319 25.247 1.00 75.31 88 ASP A N 1
ATOM 736 C CA . ASP A 1 88 ? -12.403 -17.595 24.526 1.00 75.31 88 ASP A CA 1
ATOM 737 C C . ASP A 1 88 ? -11.189 -18.502 24.787 1.00 75.31 88 ASP A C 1
ATOM 739 O O . ASP A 1 88 ? -11.345 -19.699 25.027 1.00 75.31 88 ASP A O 1
ATOM 743 N N . PHE A 1 89 ? -9.969 -17.950 24.807 1.00 68.38 89 PHE A N 1
ATOM 744 C CA . PHE A 1 89 ? -8.763 -18.724 25.129 1.00 68.38 89 PHE A CA 1
ATOM 745 C C . PHE A 1 89 ? -8.787 -19.286 26.552 1.00 68.38 89 PHE A C 1
ATOM 747 O O . PHE A 1 89 ? -8.353 -20.418 26.771 1.00 68.38 89 PHE A O 1
ATOM 754 N N . GLN A 1 90 ? -9.293 -18.516 27.516 1.00 67.62 90 GLN A N 1
ATOM 755 C CA . GLN A 1 90 ? -9.452 -18.986 28.887 1.00 67.62 90 GLN A CA 1
ATOM 756 C C . GLN A 1 90 ? -10.504 -20.099 28.971 1.00 67.62 90 GLN A C 1
ATOM 758 O O . GLN A 1 90 ? -10.246 -21.123 29.597 1.00 67.62 90 GLN A O 1
ATOM 763 N N . HIS A 1 91 ? -11.622 -19.962 28.255 1.00 66.81 91 HIS A N 1
ATOM 764 C CA . HIS A 1 91 ? -12.661 -20.990 28.189 1.00 66.81 91 HIS A CA 1
ATOM 765 C C . HIS A 1 91 ? -12.142 -22.307 27.589 1.00 66.81 91 HIS A C 1
ATOM 767 O O . HIS A 1 91 ? -12.384 -23.384 28.129 1.00 66.81 91 HIS A O 1
ATOM 773 N N . VAL A 1 92 ? -11.361 -22.233 26.504 1.00 65.69 92 VAL A N 1
ATOM 774 C CA . VAL A 1 92 ? -10.715 -23.410 25.902 1.00 65.69 92 VAL A CA 1
ATOM 775 C C . VAL A 1 92 ? -9.734 -24.050 26.883 1.00 65.69 92 VAL A C 1
ATOM 777 O O . VAL A 1 92 ? -9.722 -25.269 27.041 1.00 65.69 92 VAL A O 1
ATOM 780 N N . LYS A 1 93 ? -8.931 -23.249 27.587 1.00 63.41 93 LYS A N 1
ATOM 781 C CA . LYS A 1 93 ? -7.978 -23.753 28.580 1.00 63.41 93 LYS A CA 1
ATOM 782 C C . LYS A 1 93 ? -8.679 -24.466 29.744 1.00 63.41 93 LYS A C 1
ATOM 784 O O . LYS A 1 93 ? -8.196 -25.508 30.182 1.00 63.41 93 LYS A O 1
ATOM 789 N N . ASP A 1 94 ? -9.826 -23.963 30.192 1.00 64.56 94 ASP A N 1
ATOM 790 C CA . ASP A 1 94 ? -10.617 -24.588 31.257 1.00 64.56 94 ASP A CA 1
ATOM 791 C C . ASP A 1 94 ? -11.188 -25.957 30.844 1.00 64.56 94 ASP A C 1
ATOM 793 O O . ASP A 1 94 ? -11.276 -26.850 31.687 1.00 64.56 94 ASP A O 1
ATOM 797 N N . ILE A 1 95 ? -11.494 -26.173 29.557 1.00 62.25 95 ILE A N 1
ATOM 798 C CA . ILE A 1 95 ? -11.898 -27.490 29.025 1.00 62.25 95 ILE A CA 1
ATOM 799 C C . ILE A 1 95 ? -10.745 -28.501 29.103 1.00 62.25 95 ILE A C 1
ATOM 801 O O . ILE A 1 95 ? -10.967 -29.653 29.462 1.00 62.25 95 ILE A O 1
ATOM 805 N N . TYR A 1 96 ? -9.513 -28.085 28.794 1.00 61.38 96 TYR A N 1
ATOM 806 C CA . TYR A 1 96 ? -8.356 -28.992 28.780 1.00 61.38 96 TYR A CA 1
ATOM 807 C C . TYR A 1 96 ? -7.758 -29.264 30.166 1.00 61.38 96 TYR A C 1
ATOM 809 O O . TYR A 1 96 ? -7.119 -30.296 30.357 1.00 61.38 96 TYR A O 1
ATOM 817 N N . ILE A 1 97 ? -7.915 -28.342 31.122 1.00 60.88 97 ILE A N 1
ATOM 818 C CA . ILE A 1 97 ? -7.292 -28.452 32.453 1.00 60.88 97 ILE A CA 1
ATOM 819 C C . ILE A 1 97 ? -8.215 -29.110 33.478 1.00 60.88 97 ILE A C 1
ATOM 821 O O . ILE A 1 97 ? -7.722 -29.674 34.456 1.00 60.88 97 ILE A O 1
ATOM 825 N N . LYS A 1 98 ? -9.540 -29.100 33.277 1.00 57.34 98 LYS A N 1
ATOM 826 C CA . LYS A 1 98 ? -10.428 -29.875 34.144 1.00 57.34 98 LYS A CA 1
ATOM 827 C C . LYS A 1 98 ? -10.194 -31.368 33.880 1.00 57.34 98 LYS A C 1
ATOM 829 O O . LYS A 1 98 ? -10.485 -31.821 32.774 1.00 57.34 98 LYS A O 1
ATOM 834 N N . PRO A 1 99 ? -9.720 -32.160 34.864 1.00 56.34 99 PRO A N 1
ATOM 835 C CA . PRO A 1 99 ? -9.801 -33.604 34.738 1.00 56.34 99 PRO A CA 1
ATOM 836 C C . PRO A 1 99 ? -11.275 -33.941 34.534 1.00 56.34 99 PRO A C 1
ATOM 838 O O . PRO A 1 99 ? -12.129 -33.509 35.312 1.00 56.34 99 PRO A O 1
ATOM 841 N N . THR A 1 100 ? -11.572 -34.663 33.459 1.00 58.72 100 THR A N 1
ATOM 842 C CA . THR A 1 100 ? -12.897 -35.159 33.091 1.00 58.72 100 THR A CA 1
ATOM 843 C C . THR A 1 100 ? -13.368 -36.208 34.100 1.00 58.72 100 THR A C 1
ATOM 845 O O . THR A 1 100 ? -13.574 -37.368 33.765 1.00 58.72 100 THR A O 1
ATOM 848 N N . ASN A 1 101 ? -13.523 -35.822 35.365 1.00 56.88 101 ASN A N 1
ATOM 849 C CA . ASN A 1 101 ? -14.303 -36.561 36.343 1.00 56.88 101 ASN A CA 1
ATOM 850 C C . ASN A 1 101 ? -15.769 -36.210 36.083 1.00 56.88 101 ASN A C 1
ATOM 852 O O . ASN A 1 101 ? -16.414 -35.484 36.840 1.00 56.88 101 ASN A O 1
ATOM 856 N N . PHE A 1 102 ? -16.276 -36.681 34.944 1.00 59.22 102 PHE A N 1
ATOM 857 C CA . PHE A 1 102 ? -17.706 -36.743 34.709 1.00 59.22 102 PHE A CA 1
ATOM 858 C C . PHE A 1 102 ? -18.260 -37.763 35.709 1.00 59.22 102 PHE A C 1
ATOM 860 O O . PHE A 1 102 ? -18.276 -38.960 35.446 1.00 59.22 102 PHE A O 1
ATOM 867 N N . LYS A 1 103 ? -18.693 -37.305 36.888 1.00 58.47 103 LYS A N 1
ATOM 868 C CA . LYS A 1 103 ? -19.797 -37.999 37.548 1.00 58.47 103 LYS A CA 1
ATOM 869 C C . LYS A 1 103 ? -20.991 -37.757 36.642 1.00 58.47 103 LYS A C 1
ATOM 871 O O . LYS A 1 103 ? -21.469 -36.625 36.565 1.00 58.47 103 LYS A O 1
ATOM 876 N N . GLU A 1 104 ? -21.395 -38.787 35.904 1.00 60.34 104 GLU A N 1
ATOM 877 C CA . GLU A 1 104 ? -22.692 -38.787 35.238 1.00 60.34 104 GLU A CA 1
ATOM 878 C C . GLU A 1 104 ? -23.737 -38.321 36.258 1.00 60.34 104 GLU A C 1
ATOM 880 O O . GLU A 1 104 ? -23.724 -38.797 37.401 1.00 60.34 104 GLU A O 1
ATOM 885 N N . PRO A 1 105 ? -24.594 -37.347 35.916 1.00 57.16 105 PRO A N 1
ATOM 886 C CA . PRO A 1 105 ? -25.723 -37.031 36.765 1.00 57.16 105 PRO A CA 1
ATOM 887 C C . PRO A 1 105 ? -26.587 -38.292 36.839 1.00 57.16 105 PRO A C 1
ATOM 889 O O . PRO A 1 105 ? -27.293 -38.628 35.893 1.00 57.16 105 PRO A O 1
ATOM 892 N N . THR A 1 106 ? -26.509 -39.020 37.953 1.00 54.81 106 THR A N 1
ATOM 893 C CA . THR A 1 106 ? -27.474 -40.069 38.272 1.00 54.81 106 THR A CA 1
ATOM 894 C C . THR A 1 106 ? -28.775 -39.360 38.594 1.00 54.81 106 THR A C 1
ATOM 896 O O . THR A 1 106 ? -29.012 -38.960 39.735 1.00 54.81 106 THR A O 1
ATOM 899 N N . TYR A 1 107 ? -29.582 -39.123 37.565 1.00 58.69 107 TYR A N 1
ATOM 900 C CA . TYR A 1 107 ? -30.985 -38.809 37.757 1.00 58.69 107 TYR A CA 1
ATOM 901 C C . TYR A 1 107 ? -31.580 -39.963 38.569 1.00 58.69 107 TYR A C 1
ATOM 903 O O . TYR A 1 107 ? -31.415 -41.116 38.155 1.00 58.69 107 TYR A O 1
ATOM 911 N N . PRO A 1 108 ? -32.215 -39.713 39.728 1.00 55.12 108 PRO A N 1
ATOM 912 C CA . PRO A 1 108 ? -33.076 -40.733 40.292 1.00 55.12 108 PRO A CA 1
ATOM 913 C C . PRO A 1 108 ? -34.124 -41.025 39.218 1.00 55.12 108 PRO A C 1
ATOM 915 O O . PRO A 1 108 ? -34.806 -40.110 38.752 1.00 55.12 108 PRO A O 1
ATOM 918 N N . LEU A 1 109 ? -34.170 -42.274 38.756 1.00 61.97 109 LEU A N 1
ATOM 919 C CA . LEU A 1 109 ? -35.323 -42.765 38.023 1.00 61.97 109 LEU A CA 1
ATOM 920 C C . LEU A 1 109 ? -36.469 -42.649 39.026 1.00 61.97 109 LEU A C 1
ATOM 922 O O . LEU A 1 109 ? -36.513 -43.397 39.998 1.00 61.97 109 LEU A O 1
ATOM 926 N N . ASP A 1 110 ? -37.285 -41.608 38.875 1.00 58.44 110 ASP A N 1
ATOM 927 C CA . ASP A 1 110 ? -38.593 -41.568 39.508 1.00 58.44 110 ASP A CA 1
ATOM 928 C C . ASP A 1 110 ? -39.288 -42.852 39.059 1.00 58.44 110 ASP A C 1
ATOM 930 O O . ASP A 1 110 ? -39.401 -43.092 37.852 1.00 58.44 110 ASP A O 1
ATOM 934 N N . ASP A 1 111 ? -39.636 -43.703 40.023 1.00 61.69 111 ASP A N 1
ATOM 935 C CA . ASP A 1 111 ? -40.395 -44.932 39.832 1.00 61.69 111 ASP A CA 1
ATOM 936 C C . ASP A 1 111 ? -41.820 -44.558 39.386 1.00 61.69 111 ASP A C 1
ATOM 938 O O . ASP A 1 111 ? -42.811 -44.777 40.079 1.00 61.69 111 ASP A O 1
ATOM 942 N N . GLN A 1 112 ? -41.941 -43.970 38.199 1.00 58.94 112 GLN A N 1
ATOM 943 C CA . GLN A 1 112 ? -43.176 -43.969 37.442 1.00 58.94 112 GLN A CA 1
ATOM 944 C C . GLN A 1 112 ? -43.254 -45.330 36.783 1.00 58.94 112 GLN A C 1
ATOM 946 O O . GLN A 1 112 ? -42.729 -45.507 35.691 1.00 58.94 112 GLN A O 1
ATOM 951 N N . ASP A 1 113 ? -43.751 -46.308 37.542 1.00 56.91 113 ASP A N 1
ATOM 952 C CA . ASP A 1 113 ? -44.614 -47.400 37.082 1.00 56.91 113 ASP A CA 1
ATOM 953 C C . ASP A 1 113 ? -44.706 -48.489 38.171 1.00 56.91 113 ASP A C 1
ATOM 955 O O . ASP A 1 113 ? -44.006 -49.507 38.097 1.00 56.91 113 ASP A O 1
ATOM 959 N N . LYS A 1 114 ? -45.591 -48.291 39.167 1.00 45.09 114 LYS A N 1
ATOM 960 C CA . LYS A 1 114 ? -46.625 -49.255 39.634 1.00 45.09 114 LYS A CA 1
ATOM 961 C C . LYS A 1 114 ? -47.291 -48.849 40.947 1.00 45.09 114 LYS A C 1
ATOM 963 O O . LYS A 1 114 ? -46.583 -48.719 41.966 1.00 45.09 114 LYS A O 1
#

Radius of gyration: 28.89 Å; chains: 1; bounding box: 68×77×65 Å

Secondary structure (DSSP, 8-state):
--HHHHHHHHHHHS-HHHHHHHHHHHHHHHHHHHHHHHHHT-TT--SHHHHHHHHHHHHHHHHHHHHHT--HHHHHHHHHHHHHHHHHHHHHHHHHHS----------------

Sequence (114 aa):
MNGLKSIIAYYRRKRSVTLLWHHGLVFVVAIMIMVGARATFAPWMPLFWPLLIWYIVFSLHFLLVRSLTANDEWADERADKIRRHAYDFQHVKDIYIKPTNFKEPTYPLDDQDK

Foldseek 3Di:
DCPVVVVLVVLLPDPVVVVLVVVVVVLVVVLVVQVVCCVPPNVVDDPPVVNVVSVVVSVVVVVVSVVSNDDPVNVVVVVVVVVVVVVVVVVVVVVVPPDPPPPPPPDPPPPPDD

pLDDT: mean 75.54, std 12.28, range [45.09, 93.25]